Protein AF-A0A329RH05-F1 (afdb_monomer_lite)

Secondary structure (DSSP, 8-state):
------------HHHH--TTS--S----GGGSSSHHHHHHHHS-HHHHHHHHHHHHHHHHHTT---SS---HHHHHHHHHHHHHHHHS--SSGGGGSS--HHHHHTT-SS--SGGGT--

Radius of gyration: 20.64 Å; chains: 1; bounding box: 43×23×58 Å

Sequence (119 aa):
MRFGGAFIWIRGSDLYNHSDGSTATRVRPEFTHSASSSFLAYTPIYFWQQVVNESNAYAKINGVNLVQPVTLAELMPFIGILFFMTINDKGEYANYWGPQPEDTILWNRNSSGLENIIP

InterPro domains:
  IPR029526 PiggyBac transposable element-derived protein [PF13843] (47-102)

Organism: NCBI:txid29920

pLDDT: mean 77.37, std 16.8, range [30.69, 97.12]

Structure (mmCIF, N/CA/C/O backbone):
data_AF-A0A329RH05-F1
#
_entry.id   AF-A0A329RH05-F1
#
loop_
_atom_site.group_PDB
_atom_site.id
_atom_site.type_symbol
_atom_site.label_atom_id
_atom_site.label_alt_id
_atom_site.label_comp_id
_atom_site.label_asym_id
_atom_site.label_entity_id
_atom_site.label_seq_id
_atom_site.pdbx_PDB_ins_code
_atom_site.Cartn_x
_atom_site.Cartn_y
_atom_site.Cartn_z
_atom_site.occupancy
_atom_site.B_iso_or_equiv
_atom_site.auth_seq_id
_atom_site.auth_comp_id
_atom_site.auth_asym_id
_atom_site.auth_atom_id
_atom_site.pdbx_PDB_model_num
ATOM 1 N N . MET A 1 1 ? -25.266 -5.944 -19.840 1.00 34.06 1 MET A N 1
ATOM 2 C CA . MET A 1 1 ? -25.046 -4.481 -19.879 1.00 34.06 1 MET A CA 1
ATOM 3 C C . MET A 1 1 ? -24.062 -4.177 -20.999 1.00 34.06 1 MET A C 1
ATOM 5 O O . MET A 1 1 ? -23.010 -4.797 -21.039 1.00 34.06 1 MET A O 1
ATOM 9 N N . ARG A 1 2 ? -24.445 -3.325 -21.957 1.00 30.69 2 ARG A N 1
ATOM 10 C CA . ARG A 1 2 ? -23.590 -2.869 -23.066 1.00 30.69 2 ARG A CA 1
ATOM 11 C C . ARG A 1 2 ? -22.931 -1.555 -22.646 1.00 30.69 2 ARG A C 1
ATOM 13 O O . ARG A 1 2 ? -23.650 -0.604 -22.361 1.00 30.69 2 ARG A O 1
ATOM 20 N N . PHE A 1 3 ? -21.603 -1.499 -22.626 1.00 39.09 3 PHE A N 1
ATOM 21 C CA . PHE A 1 3 ? -20.869 -0.247 -22.442 1.00 39.09 3 PHE A CA 1
ATOM 22 C C . PHE A 1 3 ? -20.738 0.450 -23.799 1.00 39.09 3 PHE A C 1
ATOM 24 O O . PHE A 1 3 ? -19.884 0.110 -24.611 1.00 39.09 3 PHE A O 1
ATOM 31 N N . GLY A 1 4 ? -21.659 1.375 -24.071 1.00 36.62 4 GLY A N 1
ATOM 32 C CA . GLY A 1 4 ? -21.596 2.293 -25.203 1.00 36.62 4 GLY A CA 1
ATOM 33 C C . GLY A 1 4 ? -20.995 3.618 -24.753 1.00 36.62 4 GLY A C 1
ATOM 34 O O . GLY A 1 4 ? -21.696 4.456 -24.200 1.00 36.62 4 GLY A O 1
ATOM 35 N N . GLY A 1 5 ? -19.701 3.791 -24.987 1.00 31.89 5 GLY A N 1
ATOM 36 C CA . GLY A 1 5 ? -18.985 5.048 -24.821 1.00 31.89 5 GLY A CA 1
ATOM 37 C C . GLY A 1 5 ? -17.702 4.948 -25.627 1.00 31.89 5 GLY A C 1
ATOM 38 O O . GLY A 1 5 ? -16.921 4.022 -25.420 1.00 31.89 5 GLY A O 1
ATOM 39 N N . ALA A 1 6 ? -17.529 5.827 -26.611 1.00 37.69 6 ALA A N 1
ATOM 40 C CA . ALA A 1 6 ? -16.354 5.835 -27.465 1.00 37.69 6 ALA A CA 1
ATOM 41 C C . ALA A 1 6 ? -15.113 6.160 -26.621 1.00 37.69 6 ALA A C 1
ATOM 43 O O . ALA A 1 6 ? -14.826 7.320 -26.335 1.00 37.69 6 ALA A O 1
ATOM 44 N N . PHE A 1 7 ? -14.378 5.124 -26.217 1.00 39.56 7 PHE A N 1
ATOM 45 C CA . PHE A 1 7 ? -13.004 5.272 -25.769 1.00 39.56 7 PHE A CA 1
ATOM 46 C C . PHE A 1 7 ? -12.205 5.792 -26.962 1.00 39.56 7 PHE A C 1
ATOM 48 O O . PHE A 1 7 ? -11.985 5.074 -27.941 1.00 39.56 7 PHE A O 1
ATOM 55 N N . ILE A 1 8 ? -11.802 7.060 -26.905 1.00 40.50 8 ILE A N 1
ATOM 56 C CA . ILE A 1 8 ? -10.769 7.579 -27.793 1.00 40.50 8 ILE A CA 1
ATOM 57 C C . ILE A 1 8 ? -9.501 6.834 -27.390 1.00 40.50 8 ILE A C 1
ATOM 59 O O . ILE A 1 8 ? -8.851 7.168 -26.401 1.00 40.50 8 ILE A O 1
ATOM 63 N N . TRP A 1 9 ? -9.177 5.775 -28.127 1.00 38.41 9 TRP A N 1
ATOM 64 C CA . TRP A 1 9 ? -7.858 5.175 -28.077 1.00 38.41 9 TRP A CA 1
ATOM 65 C C . TRP A 1 9 ? -6.890 6.252 -28.556 1.00 38.41 9 TRP A C 1
ATOM 67 O O . TRP A 1 9 ? -6.704 6.432 -29.760 1.00 38.41 9 TRP A O 1
ATOM 77 N N . ILE A 1 10 ? -6.269 6.991 -27.634 1.00 42.84 10 ILE A N 1
ATOM 78 C CA . ILE A 1 10 ? -4.974 7.590 -27.940 1.00 42.84 10 ILE A CA 1
ATOM 79 C C . ILE A 1 10 ? -4.092 6.376 -28.187 1.00 42.84 10 ILE A C 1
ATOM 81 O O . ILE A 1 10 ? -3.647 5.709 -27.255 1.00 42.84 10 ILE A O 1
ATOM 85 N N . ARG A 1 11 ? -3.968 5.999 -29.461 1.00 41.56 11 ARG A N 1
ATOM 86 C CA . ARG A 1 11 ? -3.086 4.936 -29.913 1.00 41.56 11 ARG A CA 1
ATOM 87 C C . ARG A 1 11 ? -1.711 5.394 -29.457 1.00 41.56 11 ARG A C 1
ATOM 89 O O . ARG A 1 11 ? -1.164 6.311 -30.059 1.00 41.56 11 ARG A O 1
ATOM 96 N N . GLY A 1 12 ? -1.234 4.857 -28.336 1.00 49.38 12 GLY A N 1
ATOM 97 C CA . GLY A 1 12 ? 0.068 5.193 -27.785 1.00 49.38 12 GLY A CA 1
ATOM 98 C C . GLY A 1 12 ? 1.100 4.807 -28.827 1.00 49.38 12 GLY A C 1
ATOM 99 O O . GLY A 1 12 ? 1.508 3.652 -28.888 1.00 49.38 12 GLY A O 1
ATOM 100 N N . SER A 1 13 ? 1.454 5.746 -29.702 1.00 54.94 13 SER A N 1
ATOM 101 C CA . SER A 1 13 ? 2.390 5.521 -30.801 1.00 54.94 13 SER A CA 1
ATOM 102 C C . SER A 1 13 ? 3.758 5.099 -30.272 1.00 54.94 13 SER A C 1
ATOM 104 O O . SER A 1 13 ? 4.482 4.415 -30.972 1.00 54.94 13 SER A O 1
ATOM 106 N N . ASP A 1 14 ? 4.042 5.432 -29.014 1.00 53.34 14 ASP A N 1
ATOM 107 C CA . ASP A 1 14 ? 5.247 5.115 -28.246 1.00 53.34 14 ASP A CA 1
ATOM 108 C C . ASP A 1 14 ? 5.179 3.766 -27.492 1.00 53.34 14 ASP A C 1
ATOM 110 O O . ASP A 1 14 ? 6.171 3.299 -26.947 1.00 53.34 14 ASP A O 1
ATOM 114 N N . LEU A 1 15 ? 4.019 3.093 -27.430 1.00 54.50 15 LEU A N 1
ATOM 115 C CA . LEU A 1 15 ? 3.912 1.853 -26.642 1.00 54.50 15 LEU A CA 1
ATOM 116 C C . LEU A 1 15 ? 4.557 0.648 -27.353 1.00 54.50 15 LEU A C 1
ATOM 118 O O . LEU A 1 15 ? 5.051 -0.261 -26.691 1.00 54.50 15 LEU A O 1
ATOM 122 N N . TYR A 1 16 ? 4.561 0.657 -28.692 1.00 53.94 16 TYR A N 1
ATOM 123 C CA . TYR A 1 16 ? 5.060 -0.450 -29.523 1.00 53.94 16 TYR A CA 1
ATOM 124 C C . TYR A 1 16 ? 5.901 -0.026 -30.730 1.00 53.94 16 TYR A C 1
ATOM 126 O O . TYR A 1 16 ? 6.504 -0.895 -31.351 1.00 53.94 16 TYR A O 1
ATOM 134 N N . ASN A 1 17 ? 5.929 1.262 -31.092 1.00 62.00 17 ASN A N 1
ATOM 135 C CA . ASN A 1 17 ? 6.725 1.743 -32.219 1.00 62.00 17 ASN A CA 1
ATOM 136 C C . ASN A 1 17 ? 7.771 2.726 -31.708 1.00 62.00 17 ASN A C 1
ATOM 138 O O . ASN A 1 17 ? 7.505 3.916 -31.540 1.00 62.00 17 ASN A O 1
ATOM 142 N N . HIS A 1 18 ? 8.970 2.205 -31.472 1.00 68.44 18 HIS A N 1
ATOM 143 C CA . HIS A 1 18 ? 10.120 3.012 -31.087 1.00 68.44 18 HIS A CA 1
ATOM 144 C C . HIS A 1 18 ? 10.820 3.572 -32.330 1.00 68.44 18 HIS A C 1
ATOM 146 O O . HIS A 1 18 ? 10.803 2.960 -33.399 1.00 68.44 18 HIS A O 1
ATOM 152 N N . SER A 1 19 ? 11.463 4.736 -32.203 1.00 74.00 19 SER A N 1
ATOM 153 C CA . SER A 1 19 ? 12.209 5.378 -33.302 1.00 74.00 19 SER A CA 1
ATOM 154 C C . SER A 1 19 ? 13.402 4.553 -33.805 1.00 74.00 19 SER A C 1
ATOM 156 O O . SER A 1 19 ? 13.884 4.783 -34.911 1.00 74.00 19 SER A O 1
ATOM 158 N N . ASP A 1 20 ? 13.852 3.579 -33.015 1.00 78.88 20 ASP A N 1
ATOM 159 C CA . ASP A 1 20 ? 14.896 2.608 -33.351 1.00 78.88 20 ASP A CA 1
ATOM 160 C C . ASP A 1 20 ? 14.353 1.309 -33.978 1.00 78.88 20 ASP A C 1
ATOM 162 O O . ASP A 1 20 ? 15.116 0.378 -34.229 1.00 78.88 20 ASP A O 1
ATOM 166 N N . GLY A 1 21 ? 13.041 1.230 -34.229 1.00 72.88 21 GLY A N 1
ATOM 167 C CA . GLY A 1 21 ? 12.383 0.053 -34.796 1.00 72.88 21 GLY A CA 1
ATOM 168 C C . GLY A 1 21 ? 12.157 -1.090 -33.804 1.00 72.88 21 GLY A C 1
ATOM 169 O O . GLY A 1 21 ? 11.680 -2.151 -34.208 1.00 72.88 21 GLY A O 1
ATOM 170 N N . SER A 1 22 ? 12.471 -0.905 -32.518 1.00 71.00 22 SER A N 1
ATOM 171 C CA . SER A 1 22 ? 12.135 -1.877 -31.480 1.00 71.00 22 SER A CA 1
ATOM 172 C C . SER A 1 22 ? 10.625 -1.914 -31.227 1.00 71.00 22 SER A C 1
ATOM 174 O O . SER A 1 22 ? 9.928 -0.907 -31.359 1.00 71.00 22 SER A O 1
ATOM 176 N N . THR A 1 23 ? 10.134 -3.073 -30.790 1.00 70.31 23 THR A N 1
ATOM 177 C CA . THR A 1 23 ? 8.759 -3.275 -30.302 1.00 70.31 23 THR A CA 1
ATOM 178 C C . THR A 1 23 ? 8.715 -3.652 -28.820 1.00 70.31 23 THR A C 1
ATOM 180 O O . THR A 1 23 ? 7.667 -4.042 -28.308 1.00 70.31 23 THR A O 1
ATOM 183 N N . ALA A 1 24 ? 9.858 -3.602 -28.127 1.00 66.38 24 ALA A N 1
ATOM 184 C CA . ALA A 1 24 ? 9.943 -3.954 -26.715 1.00 66.38 24 ALA A CA 1
ATOM 185 C C . ALA A 1 24 ? 9.257 -2.894 -25.847 1.00 66.38 24 ALA A C 1
ATOM 187 O O . ALA A 1 24 ? 9.453 -1.700 -26.052 1.00 66.38 24 ALA A O 1
ATOM 188 N N . THR A 1 25 ? 8.497 -3.311 -24.837 1.00 66.44 25 THR A N 1
ATOM 189 C CA . THR A 1 25 ? 7.916 -2.378 -23.865 1.00 66.44 25 THR A CA 1
ATOM 190 C C . THR A 1 25 ? 9.035 -1.632 -23.134 1.00 66.44 25 THR A C 1
ATOM 192 O O . THR A 1 25 ? 9.921 -2.258 -22.552 1.00 66.44 25 THR A O 1
ATOM 195 N N . ARG A 1 26 ? 9.003 -0.295 -23.155 1.00 68.50 26 ARG A N 1
ATOM 196 C CA . ARG A 1 26 ? 9.944 0.561 -22.421 1.00 68.50 26 ARG A CA 1
ATOM 197 C C . ARG A 1 26 ? 9.223 1.284 -21.297 1.00 68.50 26 ARG A C 1
ATOM 199 O O . ARG A 1 26 ? 8.121 1.794 -21.481 1.00 68.50 26 ARG A O 1
ATOM 206 N N . VAL A 1 27 ? 9.865 1.347 -20.136 1.00 66.94 27 VAL A N 1
ATOM 207 C CA . VAL A 1 27 ? 9.422 2.230 -19.055 1.00 66.94 27 VAL A CA 1
ATOM 208 C C . VAL A 1 27 ? 9.734 3.658 -19.491 1.00 66.94 27 VAL A C 1
ATOM 210 O O . VAL A 1 27 ? 10.880 3.959 -19.829 1.00 66.94 27 VAL A O 1
ATOM 213 N N . ARG A 1 28 ? 8.720 4.530 -19.529 1.00 68.44 28 ARG A N 1
ATOM 214 C CA . ARG A 1 28 ? 8.941 5.929 -19.913 1.00 68.44 28 ARG A CA 1
ATOM 215 C C . ARG A 1 28 ? 9.867 6.602 -18.879 1.00 68.44 28 ARG A C 1
ATOM 217 O O . ARG A 1 28 ? 9.734 6.295 -17.690 1.00 68.44 28 ARG A O 1
ATOM 224 N N . PRO A 1 29 ? 10.784 7.503 -19.279 1.00 72.25 29 PRO A N 1
ATOM 225 C CA . PRO A 1 29 ? 11.741 8.132 -18.359 1.00 72.25 29 PRO A CA 1
ATOM 226 C C . PRO A 1 29 ? 11.089 8.823 -17.151 1.00 72.25 29 PRO A C 1
ATOM 228 O O . PRO A 1 29 ? 11.668 8.900 -16.069 1.00 72.25 29 PRO A O 1
ATOM 231 N N . GLU A 1 30 ? 9.847 9.285 -17.293 1.00 67.25 30 GLU A N 1
ATOM 232 C CA . GLU A 1 30 ? 9.072 9.894 -16.212 1.00 67.25 30 GLU A CA 1
ATOM 233 C C . GLU A 1 30 ? 8.725 8.904 -15.096 1.00 67.25 30 GLU A C 1
ATOM 235 O O . GLU A 1 30 ? 8.299 9.333 -14.033 1.00 67.25 30 GLU A O 1
ATOM 240 N N . PHE A 1 31 ? 8.929 7.601 -15.276 1.00 66.31 31 PHE A N 1
ATOM 241 C CA . PHE A 1 31 ? 8.716 6.599 -14.234 1.00 66.31 31 PHE A CA 1
ATOM 242 C C . PHE A 1 31 ? 10.009 6.111 -13.573 1.00 66.31 31 PHE A C 1
ATOM 244 O O . PHE A 1 31 ? 9.949 5.452 -12.540 1.00 66.31 31 PHE A O 1
ATOM 251 N N . THR A 1 32 ? 11.183 6.486 -14.088 1.00 73.25 32 THR A N 1
ATOM 252 C CA . THR A 1 32 ? 12.480 6.035 -13.550 1.00 73.25 32 THR A CA 1
ATOM 253 C C . THR A 1 32 ? 13.087 6.989 -12.517 1.00 73.25 32 THR A C 1
ATOM 255 O O . THR A 1 32 ? 14.198 6.759 -12.055 1.00 73.25 32 THR A O 1
ATOM 258 N N . HIS A 1 33 ? 12.392 8.069 -12.145 1.00 78.62 33 HIS A N 1
ATOM 259 C CA . HIS A 1 33 ? 12.936 9.091 -11.240 1.00 78.62 33 HIS A CA 1
ATOM 260 C C . HIS A 1 33 ? 12.757 8.775 -9.744 1.00 78.62 33 HIS A C 1
ATOM 262 O O . HIS A 1 33 ? 13.366 9.439 -8.909 1.00 78.62 33 HIS A O 1
ATOM 268 N N . SER A 1 34 ? 11.916 7.799 -9.382 1.00 82.81 34 SER A N 1
ATOM 269 C CA . SER A 1 34 ? 11.755 7.355 -7.992 1.00 82.81 34 SER A CA 1
ATOM 270 C C . SER A 1 34 ? 11.286 5.900 -7.906 1.00 82.81 34 SER A C 1
ATOM 272 O O . SER A 1 34 ? 10.678 5.379 -8.847 1.00 82.81 34 SER A O 1
ATOM 274 N N . ALA A 1 35 ? 11.536 5.254 -6.761 1.00 81.69 35 ALA A N 1
ATOM 275 C CA . ALA A 1 35 ? 11.054 3.901 -6.481 1.00 81.69 35 ALA A CA 1
ATOM 276 C C . ALA A 1 35 ? 9.520 3.814 -6.571 1.00 81.69 35 ALA A C 1
ATOM 278 O O . ALA A 1 35 ? 8.989 2.897 -7.194 1.00 81.69 35 ALA A O 1
ATOM 279 N N . SER A 1 36 ? 8.810 4.814 -6.040 1.00 80.81 36 SER A N 1
ATOM 280 C CA . SER A 1 36 ? 7.347 4.903 -6.109 1.00 80.81 36 SER A CA 1
ATOM 281 C C . SER A 1 36 ? 6.844 5.059 -7.546 1.00 80.81 36 SER A C 1
ATOM 283 O O . SER A 1 36 ? 5.876 4.413 -7.939 1.00 80.81 36 SER A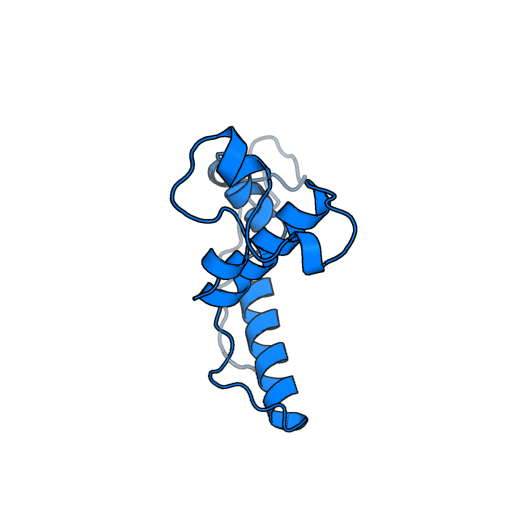 O 1
ATOM 285 N N . SER A 1 37 ? 7.524 5.867 -8.362 1.00 80.50 37 SER A N 1
ATOM 286 C CA . SER A 1 37 ? 7.181 6.055 -9.778 1.00 80.50 37 SER A CA 1
ATOM 287 C C . SER A 1 37 ? 7.419 4.775 -10.583 1.00 80.50 37 SER A C 1
ATOM 289 O O . SER A 1 37 ? 6.598 4.415 -11.423 1.00 80.50 37 SER A O 1
ATOM 291 N N . SER A 1 38 ? 8.489 4.037 -10.268 1.00 83.19 38 SER A N 1
ATOM 292 C CA . SER A 1 38 ? 8.776 2.740 -10.890 1.00 83.19 38 SER A CA 1
ATOM 293 C C . SER A 1 38 ? 7.731 1.697 -10.492 1.00 83.19 38 SER A C 1
ATOM 295 O O . SER A 1 38 ? 7.228 0.976 -11.348 1.00 83.19 38 SER A O 1
ATOM 297 N N . PHE A 1 39 ? 7.336 1.657 -9.217 1.00 84.88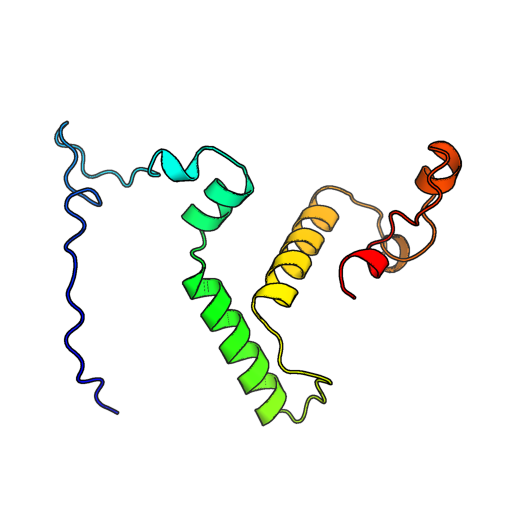 39 PHE A N 1
ATOM 298 C CA . PHE A 1 39 ? 6.264 0.787 -8.729 1.00 84.88 39 PHE A CA 1
ATOM 299 C C . PHE A 1 39 ? 4.933 1.048 -9.452 1.00 84.88 39 PHE A C 1
ATOM 301 O O . PHE A 1 39 ? 4.299 0.113 -9.943 1.00 84.88 39 PHE A O 1
ATOM 308 N N . LEU A 1 40 ? 4.545 2.319 -9.597 1.00 82.88 40 LEU A N 1
ATOM 309 C CA . LEU A 1 40 ? 3.309 2.701 -10.286 1.00 82.88 40 LEU A CA 1
ATOM 310 C C . LEU A 1 40 ? 3.349 2.465 -11.804 1.00 82.88 40 LEU A C 1
ATOM 312 O O . LEU A 1 40 ? 2.292 2.390 -12.429 1.00 82.88 40 LEU A O 1
ATOM 316 N N . ALA A 1 41 ? 4.534 2.319 -12.402 1.00 82.50 41 ALA A N 1
ATOM 317 C CA . ALA A 1 41 ? 4.664 1.932 -13.805 1.00 82.50 41 ALA A CA 1
ATOM 318 C C . ALA A 1 41 ? 4.314 0.456 -14.041 1.00 82.50 41 ALA A C 1
ATOM 320 O O . ALA A 1 41 ? 3.738 0.125 -15.075 1.00 82.50 41 ALA A O 1
ATOM 321 N N . TYR A 1 42 ? 4.638 -0.419 -13.083 1.00 82.50 42 TYR A N 1
ATOM 322 C CA . TYR A 1 42 ? 4.279 -1.839 -13.140 1.00 82.50 42 TYR A CA 1
ATOM 323 C C . TYR A 1 42 ? 2.840 -2.092 -12.698 1.00 82.50 42 TYR A C 1
ATOM 325 O O . TYR A 1 42 ? 2.150 -2.908 -13.307 1.00 82.50 42 TYR A O 1
ATOM 333 N N . THR A 1 43 ? 2.376 -1.364 -11.680 1.00 85.31 43 THR A N 1
ATOM 334 C CA . THR A 1 43 ? 1.017 -1.494 -11.150 1.00 85.31 43 THR A CA 1
ATOM 335 C C . THR A 1 43 ? 0.309 -0.137 -11.191 1.00 85.31 43 THR A C 1
ATOM 337 O O . THR A 1 43 ? 0.396 0.634 -10.230 1.00 85.31 43 THR A O 1
ATOM 340 N N . PRO A 1 44 ? -0.394 0.177 -12.298 1.00 86.94 44 PRO A N 1
ATOM 341 C CA . PRO A 1 44 ? -1.005 1.486 -12.507 1.00 86.94 44 PRO A CA 1
ATOM 342 C C . PRO A 1 44 ? -2.031 1.857 -11.436 1.00 86.94 44 PRO A C 1
ATOM 344 O O . PRO A 1 44 ? -2.725 1.002 -10.893 1.00 86.94 44 PRO A O 1
ATOM 347 N N . ILE A 1 45 ? -2.230 3.160 -11.218 1.00 88.19 45 ILE A N 1
ATOM 348 C CA . ILE A 1 45 ? -3.213 3.692 -10.253 1.00 88.19 45 ILE A CA 1
ATOM 349 C C . ILE A 1 45 ? -4.625 3.118 -10.473 1.00 88.19 45 ILE A C 1
ATOM 351 O O . ILE A 1 45 ? -5.332 2.844 -9.507 1.00 88.19 45 ILE A O 1
ATOM 355 N N . TYR A 1 46 ? -5.027 2.881 -11.724 1.00 89.69 46 TYR A N 1
ATOM 356 C CA . TYR A 1 46 ? -6.334 2.299 -12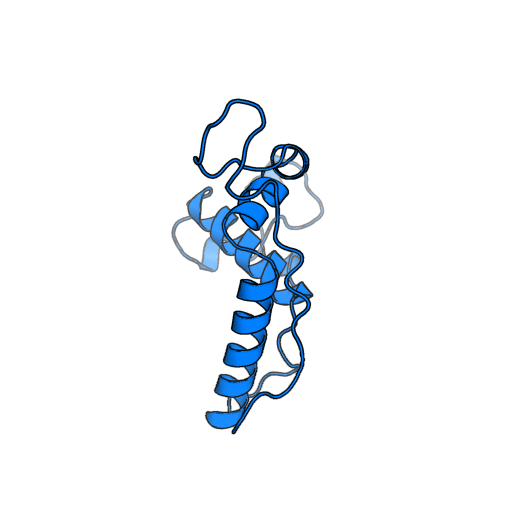.049 1.00 89.69 46 TYR A CA 1
ATOM 357 C C . TYR A 1 46 ? -6.544 0.902 -11.454 1.00 89.69 46 TYR A C 1
ATOM 359 O O . TYR A 1 46 ? -7.651 0.588 -11.019 1.00 89.69 46 TYR A O 1
ATOM 367 N N . PHE A 1 47 ? -5.490 0.082 -11.386 1.00 93.12 47 PHE A N 1
ATOM 368 C CA . PHE A 1 47 ? -5.558 -1.221 -10.724 1.00 93.12 47 PHE A CA 1
ATOM 369 C C . PHE A 1 47 ? -5.918 -1.043 -9.246 1.00 93.12 47 PHE A C 1
ATOM 371 O O . PHE A 1 47 ? -6.842 -1.676 -8.742 1.00 93.12 47 PHE A O 1
ATOM 378 N N . TRP A 1 48 ? -5.256 -0.107 -8.567 1.00 93.56 48 TRP A N 1
ATOM 379 C CA . TRP A 1 48 ? -5.514 0.169 -7.156 1.00 93.56 48 TRP A CA 1
ATOM 380 C C . TRP A 1 48 ? -6.891 0.785 -6.909 1.00 93.56 48 TRP A C 1
ATOM 382 O O . TRP A 1 48 ? -7.547 0.435 -5.933 1.00 93.56 48 TRP A O 1
ATOM 392 N N . GLN A 1 49 ? -7.383 1.631 -7.816 1.00 95.12 49 GLN A N 1
ATOM 393 C CA . GLN A 1 49 ? -8.766 2.116 -7.762 1.00 95.12 49 GLN A CA 1
ATOM 394 C C . GLN A 1 49 ? -9.776 0.967 -7.848 1.00 95.12 49 GLN A C 1
ATOM 396 O O . GLN A 1 49 ? -10.765 0.965 -7.117 1.00 95.12 49 GLN A O 1
ATOM 401 N N . GLN A 1 50 ? -9.521 -0.031 -8.698 1.00 96.56 50 GLN A N 1
ATOM 402 C CA . GLN A 1 50 ? -10.365 -1.220 -8.769 1.00 96.56 50 GLN A CA 1
ATOM 403 C C . GLN A 1 50 ? -10.313 -2.020 -7.462 1.00 96.56 50 GLN A C 1
ATOM 405 O O . GLN A 1 50 ? -11.365 -2.378 -6.942 1.00 96.56 50 GLN A O 1
ATOM 410 N N . VAL A 1 51 ? -9.126 -2.229 -6.883 1.00 96.06 51 VAL A N 1
ATOM 411 C CA . VAL A 1 51 ? -8.976 -2.903 -5.579 1.00 96.06 51 VAL A CA 1
ATOM 412 C C . VAL A 1 51 ? -9.795 -2.204 -4.490 1.00 96.06 51 VAL A C 1
ATOM 414 O O . VAL A 1 51 ? -10.504 -2.877 -3.740 1.00 96.06 51 VAL A O 1
ATOM 417 N N . VAL A 1 52 ? -9.760 -0.868 -4.428 1.00 96.56 52 VAL A N 1
ATOM 418 C CA . VAL A 1 52 ? -10.580 -0.087 -3.486 1.00 96.56 52 VAL A CA 1
ATOM 419 C C . VAL A 1 52 ? -12.074 -0.335 -3.713 1.00 96.56 52 VAL A C 1
ATOM 421 O O . VAL A 1 52 ? -12.807 -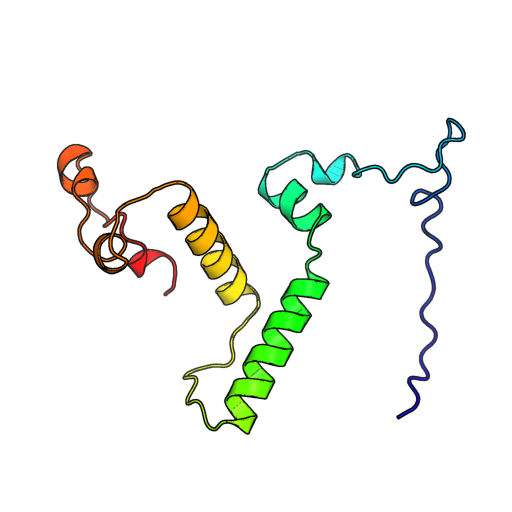0.631 -2.767 1.00 96.56 52 VAL A O 1
ATOM 424 N N . ASN A 1 53 ? -12.532 -0.240 -4.964 1.00 96.88 53 ASN A N 1
ATOM 425 C CA . ASN A 1 53 ? -13.945 -0.402 -5.305 1.00 96.88 53 ASN A CA 1
ATOM 426 C C . ASN A 1 53 ? -14.468 -1.794 -4.930 1.00 96.88 53 ASN A C 1
ATOM 428 O O . ASN A 1 53 ? -15.519 -1.901 -4.298 1.00 96.88 53 ASN A O 1
ATOM 432 N N . GLU A 1 54 ? -13.720 -2.842 -5.273 1.00 97.12 54 GLU A N 1
ATOM 433 C CA . GLU A 1 54 ? -14.091 -4.226 -4.968 1.00 97.12 54 GLU A CA 1
ATOM 434 C C . GLU A 1 54 ? -14.052 -4.506 -3.461 1.00 97.12 54 GLU A C 1
ATOM 436 O O . GLU A 1 54 ? -14.958 -5.148 -2.933 1.00 97.12 54 GLU A O 1
ATOM 441 N N . SER A 1 55 ? -13.066 -3.965 -2.735 1.00 95.62 55 SER A N 1
ATOM 442 C CA . SER A 1 55 ? -12.980 -4.119 -1.272 1.00 95.62 55 SER A CA 1
ATOM 443 C C . SER A 1 55 ? -14.192 -3.508 -0.568 1.00 95.62 55 SER A C 1
ATOM 445 O O . SER A 1 55 ? -14.809 -4.134 0.297 1.00 95.62 55 SER A O 1
ATOM 447 N N . ASN A 1 56 ? -14.593 -2.306 -0.986 1.00 96.12 56 ASN A N 1
ATOM 448 C CA . ASN A 1 56 ? -15.777 -1.638 -0.452 1.00 96.12 56 ASN A CA 1
ATOM 449 C C . ASN A 1 56 ? -17.077 -2.364 -0.833 1.00 96.12 56 ASN A C 1
ATOM 451 O O . ASN A 1 56 ? -17.985 -2.488 -0.005 1.00 96.12 56 ASN A O 1
ATOM 455 N N . ALA A 1 57 ? -17.179 -2.870 -2.066 1.00 96.50 57 ALA A N 1
ATOM 456 C CA . ALA A 1 57 ? -18.326 -3.662 -2.507 1.00 96.50 57 ALA A CA 1
ATOM 457 C C . ALA A 1 57 ? -18.455 -4.956 -1.691 1.00 96.50 57 ALA A C 1
ATOM 459 O O . ALA A 1 57 ? -19.543 -5.280 -1.210 1.00 96.50 57 ALA A O 1
ATOM 460 N N . TYR A 1 58 ? -17.336 -5.648 -1.471 1.00 96.56 58 TYR A N 1
ATOM 461 C CA . TYR A 1 58 ? -17.269 -6.839 -0.636 1.00 96.56 58 TYR A CA 1
ATOM 462 C C . TYR A 1 58 ? -17.728 -6.550 0.795 1.00 96.56 58 TYR A C 1
ATOM 464 O O . TYR A 1 58 ? -18.580 -7.272 1.317 1.00 96.56 58 TYR A O 1
ATOM 472 N N . ALA A 1 59 ? -17.220 -5.480 1.414 1.00 95.56 59 ALA A N 1
ATOM 473 C CA . ALA A 1 59 ? -17.602 -5.099 2.771 1.00 95.56 59 ALA A CA 1
ATOM 474 C C . ALA A 1 59 ? -19.114 -4.861 2.894 1.00 95.56 59 ALA A C 1
ATOM 476 O O . ALA A 1 59 ? -19.755 -5.377 3.810 1.00 95.56 59 ALA A O 1
ATOM 477 N N . LYS A 1 60 ? -19.703 -4.165 1.914 1.00 93.50 60 LYS A N 1
ATOM 478 C CA . LYS A 1 60 ? -21.145 -3.899 1.861 1.00 93.50 60 LYS A CA 1
ATOM 479 C C . LYS A 1 60 ? -21.982 -5.173 1.730 1.00 93.50 60 LYS A C 1
ATOM 481 O O . LYS A 1 60 ? -23.007 -5.290 2.395 1.00 93.50 60 LYS A O 1
ATOM 486 N N . ILE A 1 61 ? -21.571 -6.110 0.874 1.00 95.69 61 ILE A N 1
ATOM 487 C CA . ILE A 1 61 ? -22.302 -7.368 0.641 1.00 95.69 61 ILE A CA 1
ATOM 488 C C . ILE A 1 61 ? -22.235 -8.281 1.870 1.00 95.69 61 ILE A C 1
ATOM 490 O O . ILE A 1 61 ? -23.223 -8.927 2.207 1.00 95.69 61 ILE A O 1
ATOM 494 N N . ASN A 1 62 ? -21.089 -8.312 2.551 1.00 96.19 62 ASN A N 1
ATOM 495 C CA . ASN A 1 62 ? -20.845 -9.211 3.679 1.00 96.19 62 ASN A CA 1
ATOM 496 C C . ASN A 1 62 ? -21.162 -8.586 5.047 1.00 96.19 62 ASN A C 1
ATOM 498 O O . ASN A 1 62 ? -20.878 -9.198 6.073 1.00 96.19 62 ASN A O 1
ATOM 502 N N . GLY A 1 63 ? -21.733 -7.378 5.084 1.00 91.69 63 GLY A N 1
ATOM 503 C CA . GLY A 1 63 ? -22.080 -6.701 6.337 1.00 91.69 63 GLY A CA 1
ATOM 504 C C . GLY A 1 63 ? -20.869 -6.359 7.212 1.00 91.69 63 GLY A C 1
ATOM 505 O O . GLY A 1 63 ? -20.991 -6.298 8.433 1.00 91.69 63 GLY A O 1
ATOM 506 N N . VAL A 1 64 ? -19.694 -6.154 6.607 1.00 93.50 64 VAL A N 1
ATOM 507 C CA . VAL A 1 64 ? -18.504 -5.685 7.325 1.00 93.50 64 VAL A CA 1
ATOM 508 C C . VAL A 1 64 ? -18.700 -4.209 7.655 1.00 93.50 64 VAL A C 1
ATOM 510 O O . VAL A 1 64 ? -18.828 -3.371 6.760 1.00 93.50 64 VAL A O 1
ATOM 513 N N . ASN A 1 65 ? -18.712 -3.890 8.948 1.00 89.38 65 ASN A N 1
ATOM 514 C CA . ASN A 1 65 ? -18.888 -2.528 9.440 1.00 89.38 65 ASN A CA 1
ATOM 515 C C . ASN A 1 65 ? -17.597 -1.721 9.269 1.00 89.38 65 ASN A C 1
ATOM 517 O O . ASN A 1 65 ? -16.779 -1.629 10.183 1.00 89.38 65 ASN A O 1
ATOM 521 N N . LEU A 1 66 ? -17.420 -1.133 8.090 1.00 86.44 66 LEU A N 1
ATOM 522 C CA . LEU A 1 66 ? -16.414 -0.102 7.874 1.00 86.44 66 LEU A CA 1
ATOM 523 C C . LEU A 1 66 ? -16.929 1.226 8.443 1.00 86.44 66 LEU A C 1
ATOM 525 O O . LEU A 1 66 ? -18.038 1.644 8.113 1.00 86.44 66 LEU A O 1
ATOM 529 N N . VAL A 1 67 ? -16.123 1.894 9.274 1.00 86.62 67 VAL A N 1
ATOM 530 C CA . VAL A 1 67 ? -16.441 3.241 9.793 1.00 86.62 67 VAL A CA 1
ATOM 531 C C . VAL A 1 67 ? -16.594 4.230 8.634 1.00 86.62 67 VAL A C 1
ATOM 533 O O . VAL A 1 67 ? -17.514 5.046 8.623 1.00 86.62 67 VAL A O 1
ATOM 536 N N . GLN A 1 68 ? -15.731 4.101 7.628 1.00 90.12 68 GLN A N 1
ATOM 537 C CA . GLN A 1 68 ? -15.798 4.828 6.368 1.00 90.12 68 GLN A CA 1
ATOM 538 C C . GLN A 1 68 ? -15.366 3.920 5.209 1.00 90.12 68 GLN A C 1
ATOM 540 O O . GLN A 1 68 ? -14.595 2.983 5.430 1.00 90.12 68 GLN A O 1
ATOM 545 N N . PRO A 1 69 ? -15.860 4.153 3.979 1.00 92.88 69 PRO A N 1
ATOM 546 C CA . PRO A 1 69 ? -15.372 3.434 2.811 1.00 92.88 69 PRO A CA 1
ATOM 547 C C . PRO A 1 69 ? -13.871 3.649 2.641 1.00 92.88 69 PRO A C 1
ATOM 549 O O . PRO A 1 69 ? -13.402 4.781 2.738 1.00 92.88 69 PRO A O 1
ATOM 552 N N . VAL A 1 70 ? -13.151 2.577 2.321 1.00 93.94 70 VAL A N 1
ATOM 553 C CA . VAL A 1 70 ? -11.721 2.641 2.024 1.00 93.94 70 VAL A CA 1
ATOM 554 C C . VAL A 1 70 ? -11.512 3.565 0.833 1.00 93.94 70 VAL A C 1
ATOM 556 O O . VAL A 1 70 ? -12.203 3.464 -0.184 1.00 93.94 70 VAL A O 1
ATOM 559 N N . THR A 1 71 ? -10.546 4.458 0.946 1.00 95.50 71 THR A N 1
ATOM 560 C CA . THR A 1 71 ? -10.133 5.375 -0.109 1.00 95.50 71 THR A CA 1
ATOM 561 C C . THR A 1 71 ? -8.789 4.954 -0.689 1.00 95.50 71 THR A C 1
ATOM 563 O O . THR A 1 71 ? -8.003 4.230 -0.077 1.00 95.50 71 THR A O 1
ATOM 566 N N . LEU A 1 72 ? -8.475 5.455 -1.886 1.00 94.00 72 LEU A N 1
ATOM 567 C CA . LEU A 1 72 ? -7.144 5.264 -2.466 1.00 94.00 72 LEU A CA 1
ATOM 568 C C . LEU A 1 72 ? -6.045 5.862 -1.567 1.00 94.00 72 LEU A C 1
ATOM 570 O O . LEU A 1 72 ? -4.954 5.307 -1.485 1.00 94.00 72 LEU A O 1
ATOM 574 N N . ALA A 1 73 ? -6.348 6.967 -0.880 1.00 92.19 73 ALA A N 1
ATOM 575 C CA . ALA A 1 73 ? -5.428 7.640 0.031 1.00 92.19 73 ALA A CA 1
ATOM 576 C C . ALA A 1 73 ? -5.109 6.809 1.283 1.00 92.19 73 ALA A C 1
ATOM 578 O O . ALA A 1 73 ? -4.008 6.936 1.798 1.00 92.19 73 ALA A O 1
ATOM 579 N N . GLU A 1 74 ? -6.019 5.944 1.735 1.00 92.06 74 GLU A N 1
ATOM 580 C CA . GLU A 1 74 ? -5.764 4.986 2.824 1.00 92.06 74 GLU A CA 1
ATOM 581 C C . GLU A 1 74 ? -5.065 3.718 2.317 1.00 92.06 74 GLU A C 1
ATOM 583 O O . GLU A 1 74 ? -4.200 3.162 2.994 1.00 92.06 74 GLU A O 1
ATOM 588 N N . LEU A 1 75 ? -5.387 3.278 1.095 1.00 92.56 75 LEU A N 1
ATOM 589 C CA . LEU A 1 75 ? -4.772 2.088 0.508 1.00 92.56 75 LEU A CA 1
ATOM 590 C C . LEU A 1 75 ? -3.274 2.285 0.214 1.00 92.56 75 LEU A C 1
ATOM 592 O O . LEU A 1 75 ? -2.488 1.356 0.390 1.00 92.56 75 LEU A O 1
ATOM 596 N N . MET A 1 76 ? -2.856 3.471 -0.239 1.00 90.94 76 MET A N 1
ATOM 597 C CA . MET A 1 76 ? -1.451 3.720 -0.599 1.00 90.94 76 MET A CA 1
ATOM 598 C C . MET A 1 76 ? -0.482 3.586 0.600 1.00 90.94 76 MET A C 1
ATOM 600 O O . MET A 1 76 ? 0.505 2.856 0.468 1.00 90.94 76 MET A O 1
ATOM 604 N N . PRO A 1 77 ? -0.741 4.190 1.778 1.00 90.56 77 PRO A N 1
ATOM 605 C CA . PRO A 1 77 ? 0.028 3.935 2.996 1.00 90.56 77 PRO A CA 1
ATOM 606 C C . PRO A 1 77 ? -0.008 2.472 3.433 1.00 90.56 77 PRO A C 1
ATOM 608 O O . PRO A 1 77 ? 1.030 1.937 3.809 1.00 90.56 77 PRO A O 1
ATOM 611 N N . PHE A 1 78 ? -1.160 1.798 3.327 1.00 90.38 78 PHE A N 1
ATOM 612 C CA . PHE A 1 78 ? -1.268 0.374 3.658 1.00 90.38 78 PHE A CA 1
ATOM 613 C C . PHE A 1 78 ? -0.322 -0.492 2.807 1.00 90.38 78 PHE A C 1
ATOM 615 O O . PHE A 1 78 ? 0.383 -1.348 3.335 1.00 90.38 78 PHE A O 1
ATOM 622 N N . ILE A 1 79 ? -0.219 -0.226 1.503 1.00 90.81 79 ILE A N 1
ATOM 623 C CA . ILE A 1 79 ? 0.762 -0.894 0.631 1.00 90.81 79 ILE A CA 1
ATOM 624 C C . ILE A 1 79 ? 2.199 -0.567 1.065 1.00 90.81 79 ILE A C 1
ATOM 626 O O . ILE A 1 79 ? 3.052 -1.454 1.098 1.00 90.81 79 ILE A O 1
ATOM 630 N N . GLY A 1 80 ? 2.469 0.690 1.427 1.00 89.19 80 GLY A N 1
ATOM 631 C CA . GLY A 1 80 ? 3.764 1.106 1.972 1.00 89.19 80 GLY A CA 1
ATOM 632 C C . GLY A 1 80 ? 4.150 0.334 3.238 1.00 89.19 80 GLY A C 1
ATOM 633 O O . GLY A 1 80 ? 5.296 -0.094 3.366 1.00 89.19 80 GLY A O 1
ATOM 634 N N . ILE A 1 81 ? 3.185 0.083 4.127 1.00 89.00 81 ILE A N 1
ATOM 635 C CA . ILE A 1 81 ? 3.362 -0.751 5.321 1.00 89.00 81 ILE A CA 1
ATOM 636 C C . ILE A 1 81 ? 3.735 -2.183 4.936 1.00 89.00 81 ILE A C 1
ATOM 638 O O . ILE A 1 81 ? 4.692 -2.721 5.488 1.00 89.00 81 ILE A O 1
ATOM 642 N N . LEU A 1 82 ? 3.048 -2.791 3.962 1.00 89.25 82 LEU A N 1
ATOM 643 C CA . LEU A 1 82 ? 3.389 -4.143 3.506 1.00 89.25 82 LEU A CA 1
ATOM 644 C C . LEU A 1 82 ? 4.836 -4.211 3.002 1.00 89.25 82 LEU A C 1
ATOM 646 O O . LEU A 1 82 ? 5.579 -5.106 3.397 1.00 89.25 82 LEU A O 1
ATOM 650 N N . PHE A 1 83 ? 5.277 -3.232 2.207 1.00 88.38 83 PHE A N 1
ATOM 651 C CA . PHE A 1 83 ? 6.679 -3.150 1.791 1.00 88.38 83 PHE A CA 1
ATOM 652 C C . PHE A 1 83 ? 7.630 -2.988 2.976 1.00 88.38 83 PHE A C 1
ATOM 654 O O . PHE A 1 83 ? 8.638 -3.691 3.058 1.00 88.38 83 PHE A O 1
ATOM 661 N N . PHE A 1 84 ? 7.303 -2.108 3.921 1.00 86.50 84 PHE A N 1
ATOM 662 C CA . PHE A 1 84 ? 8.111 -1.908 5.117 1.00 86.50 84 PHE A CA 1
ATOM 663 C C . PHE A 1 84 ? 8.284 -3.206 5.911 1.00 86.50 84 PHE A C 1
ATOM 665 O O . PHE A 1 84 ? 9.410 -3.529 6.284 1.00 86.50 84 PHE A O 1
ATOM 672 N N . MET A 1 85 ? 7.204 -3.968 6.106 1.00 86.56 85 MET A N 1
ATOM 673 C CA . MET A 1 85 ? 7.222 -5.245 6.822 1.00 86.56 85 MET A CA 1
ATOM 674 C C . MET A 1 85 ? 8.012 -6.329 6.082 1.00 86.56 85 MET A C 1
ATOM 676 O O . MET A 1 85 ? 8.630 -7.167 6.726 1.00 86.56 85 MET A O 1
ATOM 680 N N . THR A 1 86 ? 8.050 -6.303 4.744 1.00 87.25 86 THR A N 1
ATOM 681 C CA . THR A 1 86 ? 8.909 -7.230 3.981 1.00 87.25 86 THR A CA 1
ATOM 682 C C . THR A 1 86 ? 10.399 -6.916 4.097 1.00 87.25 86 THR A C 1
ATOM 684 O O . THR A 1 86 ? 11.218 -7.825 4.007 1.00 87.25 86 THR A O 1
ATOM 687 N N . ILE A 1 87 ? 10.761 -5.641 4.269 1.00 86.75 87 ILE A N 1
ATOM 688 C CA . ILE A 1 87 ? 12.163 -5.201 4.339 1.00 86.75 87 ILE A CA 1
ATOM 689 C C . ILE A 1 87 ? 12.683 -5.266 5.778 1.00 86.75 87 ILE A C 1
ATOM 691 O O . ILE A 1 87 ? 13.838 -5.620 6.008 1.00 86.75 87 ILE A O 1
ATOM 695 N N . ASN A 1 88 ? 11.836 -4.918 6.743 1.00 83.88 88 ASN A N 1
ATOM 696 C CA . ASN A 1 88 ? 12.168 -4.887 8.158 1.00 83.88 88 ASN A CA 1
ATOM 697 C C . ASN A 1 88 ? 11.465 -6.055 8.833 1.00 83.88 88 ASN A C 1
ATOM 699 O O . ASN A 1 88 ? 10.299 -5.933 9.194 1.00 83.88 88 ASN A O 1
ATOM 703 N N . ASP A 1 89 ? 12.160 -7.175 9.004 1.00 83.31 89 ASP A N 1
ATOM 704 C CA . ASP A 1 89 ? 11.626 -8.316 9.743 1.00 83.31 89 ASP A CA 1
ATOM 705 C C . ASP A 1 89 ? 11.781 -8.078 11.253 1.00 83.31 89 ASP A C 1
ATOM 707 O O . ASP A 1 89 ? 12.879 -8.163 11.808 1.00 83.31 89 ASP A O 1
ATOM 711 N N . LYS A 1 90 ? 10.671 -7.730 11.911 1.00 82.81 90 LYS A N 1
ATOM 712 C CA . LYS A 1 90 ? 10.577 -7.598 13.372 1.00 82.81 90 LYS A CA 1
ATOM 713 C C . LYS A 1 90 ? 9.965 -8.849 14.013 1.00 82.81 90 LYS A C 1
ATOM 715 O O . LYS A 1 90 ? 9.655 -8.835 15.204 1.00 82.81 90 LYS A O 1
ATOM 720 N N . GLY A 1 91 ? 9.789 -9.931 13.254 1.00 84.31 91 GLY A N 1
ATOM 721 C CA . GLY A 1 91 ? 9.131 -11.153 13.693 1.00 84.31 91 GLY A CA 1
ATOM 722 C C . GLY A 1 91 ? 7.618 -10.980 13.791 1.00 84.31 91 GLY A C 1
ATOM 723 O O . GLY A 1 91 ? 6.914 -10.907 12.786 1.00 84.31 91 GLY A O 1
ATOM 724 N N . GLU A 1 92 ? 7.088 -10.963 15.012 1.00 83.38 92 GLU A N 1
ATOM 725 C CA . GLU A 1 92 ? 5.642 -10.921 15.230 1.00 83.38 92 GLU A CA 1
ATOM 726 C C . GLU A 1 92 ? 5.018 -9.593 14.789 1.00 83.38 92 GLU A C 1
ATOM 728 O O . GLU A 1 92 ? 5.589 -8.520 14.978 1.00 83.38 92 GLU A O 1
ATOM 733 N N . TYR A 1 93 ? 3.785 -9.659 14.271 1.00 76.06 93 TYR A N 1
ATOM 734 C CA . TYR A 1 93 ? 3.028 -8.483 13.831 1.00 76.06 93 TYR A CA 1
ATOM 735 C C . TYR A 1 93 ? 2.945 -7.403 14.916 1.00 76.06 93 TYR A C 1
ATOM 737 O O . TYR A 1 93 ? 3.064 -6.223 14.609 1.00 76.06 93 TYR A O 1
ATOM 745 N N . ALA A 1 94 ? 2.795 -7.800 16.184 1.00 80.19 94 ALA A N 1
ATOM 746 C CA . ALA A 1 94 ? 2.715 -6.881 17.316 1.00 80.19 94 ALA A CA 1
ATOM 747 C C . ALA A 1 94 ? 3.958 -5.987 17.458 1.00 80.19 94 ALA A C 1
ATOM 749 O O . ALA A 1 94 ? 3.832 -4.854 17.902 1.00 80.19 94 ALA A O 1
ATOM 750 N N . ASN A 1 95 ? 5.133 -6.444 17.016 1.00 83.38 95 ASN A N 1
ATOM 751 C CA . ASN A 1 95 ? 6.389 -5.707 17.170 1.00 83.38 95 ASN A CA 1
ATOM 752 C C . ASN A 1 95 ? 6.487 -4.481 16.252 1.00 83.38 95 ASN A C 1
ATOM 754 O O . ASN A 1 95 ? 7.336 -3.617 16.455 1.00 83.38 95 ASN A O 1
ATOM 758 N N . TYR A 1 96 ? 5.620 -4.387 15.246 1.00 83.31 96 TYR A N 1
ATOM 759 C CA . TYR A 1 96 ? 5.553 -3.235 14.351 1.00 83.31 96 TYR A CA 1
ATOM 760 C C . TYR A 1 96 ? 4.717 -2.080 14.913 1.00 83.31 96 TYR A C 1
ATOM 762 O O . TYR A 1 96 ? 4.766 -0.975 14.370 1.00 83.31 96 TYR A O 1
ATOM 770 N N . TRP A 1 97 ? 3.959 -2.334 15.983 1.00 85.56 97 TRP A N 1
ATOM 771 C CA . TRP A 1 97 ? 3.021 -1.389 16.576 1.00 85.56 97 TRP A CA 1
ATOM 772 C C . TRP A 1 97 ? 3.456 -1.058 18.005 1.00 85.56 97 TRP A C 1
ATOM 774 O O . TRP A 1 97 ? 3.747 -1.947 18.803 1.00 85.56 97 TRP A O 1
ATOM 784 N N . GLY A 1 98 ? 3.479 0.225 18.348 1.00 80.25 98 GLY A N 1
ATOM 785 C CA . GLY A 1 98 ? 3.833 0.724 19.673 1.00 80.25 98 GLY A CA 1
ATOM 786 C C . GLY A 1 98 ? 5.293 1.173 19.805 1.00 80.25 98 GLY A C 1
ATOM 787 O O . GLY A 1 98 ? 5.984 1.339 18.800 1.00 80.25 98 GLY A O 1
ATOM 788 N N . PRO A 1 99 ? 5.770 1.396 21.046 1.00 79.56 99 PRO A N 1
ATOM 789 C CA . PRO A 1 99 ? 7.085 1.979 21.304 1.00 79.56 99 PRO A CA 1
ATOM 790 C C . PRO A 1 99 ? 8.212 1.123 20.734 1.00 79.56 99 PRO A C 1
ATOM 792 O O . PRO A 1 99 ? 8.348 -0.050 21.088 1.00 79.56 99 PRO A O 1
ATOM 795 N N . GLN A 1 100 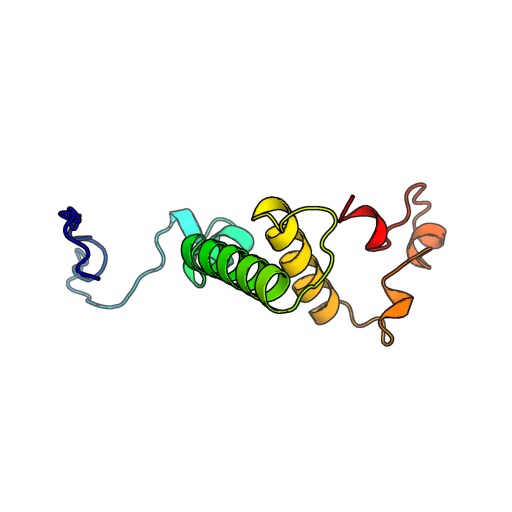? 9.040 1.720 19.881 1.00 81.12 100 GLN A N 1
ATOM 796 C CA . GLN A 1 100 ? 10.121 0.999 19.229 1.00 81.12 100 GLN A CA 1
ATOM 797 C C . GLN A 1 100 ? 11.433 1.146 20.024 1.00 81.12 100 GLN A C 1
ATOM 799 O O . GLN A 1 100 ? 11.708 2.222 20.566 1.00 81.12 100 GLN A O 1
ATOM 804 N N . PRO A 1 101 ? 12.287 0.104 20.111 1.00 75.12 101 PRO A N 1
ATOM 805 C CA . PRO A 1 101 ? 13.587 0.201 20.784 1.00 75.12 101 PRO A CA 1
ATOM 806 C C . PRO A 1 101 ? 14.457 1.333 20.220 1.00 75.12 101 PRO A C 1
ATOM 808 O O . PRO A 1 101 ? 15.134 2.043 20.969 1.00 75.12 101 PRO A O 1
ATOM 811 N N . GLU A 1 102 ? 14.395 1.547 18.904 1.00 74.81 102 GLU A N 1
ATOM 812 C CA . GLU A 1 102 ? 15.059 2.649 18.212 1.00 74.81 102 GLU A CA 1
ATOM 813 C C . GLU A 1 102 ? 14.594 4.035 18.673 1.00 74.81 102 GLU A C 1
ATOM 815 O O . GLU A 1 102 ? 15.409 4.953 18.671 1.00 74.81 102 GLU A O 1
ATOM 820 N N . ASP A 1 103 ? 13.358 4.201 19.150 1.00 75.75 103 ASP A N 1
ATOM 821 C CA . ASP A 1 103 ? 12.878 5.499 19.646 1.00 75.75 103 ASP A CA 1
ATOM 822 C C . ASP A 1 103 ? 13.663 5.933 20.890 1.00 75.75 103 ASP A C 1
ATOM 824 O O . ASP A 1 103 ? 14.003 7.107 21.058 1.00 75.75 103 ASP A O 1
ATOM 828 N N . THR A 1 104 ? 14.040 4.957 21.721 1.00 77.31 104 THR A N 1
ATOM 829 C CA . THR A 1 104 ? 14.871 5.181 22.910 1.00 77.31 104 THR A CA 1
ATOM 830 C C . THR A 1 104 ? 16.332 5.430 22.532 1.00 77.31 104 THR A C 1
ATOM 832 O O . THR A 1 104 ? 16.984 6.298 23.110 1.00 77.31 104 THR A O 1
ATOM 835 N N . ILE A 1 105 ? 16.853 4.688 21.550 1.00 76.06 105 ILE A N 1
ATOM 836 C CA . ILE A 1 105 ? 18.263 4.761 21.129 1.00 76.06 105 ILE A CA 1
ATOM 837 C C . ILE A 1 105 ? 18.549 6.048 20.339 1.00 76.06 105 ILE A C 1
ATOM 839 O O . ILE A 1 105 ? 19.599 6.662 20.518 1.00 76.06 105 ILE A O 1
ATOM 843 N N . LEU A 1 106 ? 17.620 6.469 19.479 1.00 76.69 106 LEU A N 1
ATOM 844 C CA . LEU A 1 106 ? 17.760 7.631 18.597 1.00 76.69 106 LEU A CA 1
ATOM 845 C C . LEU A 1 106 ? 17.237 8.931 1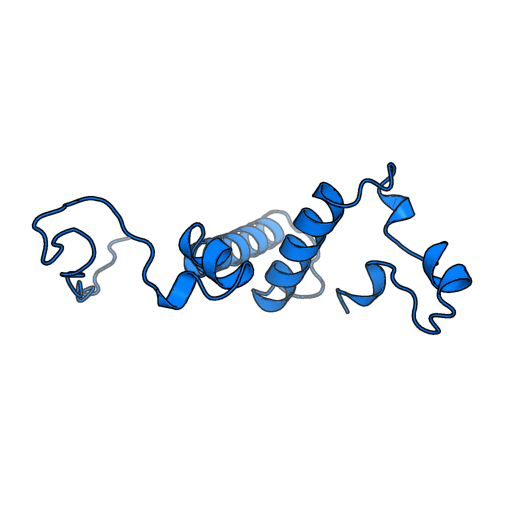9.226 1.00 76.69 106 LEU A C 1
ATOM 847 O O . LEU A 1 106 ? 17.264 9.974 18.574 1.00 76.69 106 LEU A O 1
ATOM 851 N N . TRP A 1 107 ? 16.773 8.879 20.481 1.00 70.81 107 TRP A N 1
ATOM 852 C CA . TRP A 1 107 ? 16.141 10.003 21.181 1.00 70.81 107 TRP A CA 1
ATOM 853 C C . TRP A 1 107 ? 14.980 10.615 20.375 1.00 70.81 107 TRP A C 1
ATOM 855 O O . TRP A 1 107 ? 14.790 11.837 20.330 1.00 70.81 107 TRP A O 1
ATOM 865 N N . ASN A 1 108 ? 14.204 9.760 19.705 1.00 71.31 108 ASN A N 1
ATOM 866 C CA . ASN A 1 108 ? 13.044 10.193 18.944 1.00 71.31 108 ASN A CA 1
ATOM 867 C C . ASN A 1 108 ? 11.878 10.440 19.912 1.00 71.31 108 ASN A C 1
ATOM 869 O O . ASN A 1 108 ? 11.517 9.575 20.706 1.00 71.31 108 ASN A O 1
ATOM 873 N N . ARG A 1 109 ? 11.293 11.643 19.872 1.00 62.50 109 ARG A N 1
ATOM 874 C CA . ARG A 1 109 ? 10.139 11.993 20.721 1.00 62.50 109 ARG A CA 1
ATOM 875 C C . ARG A 1 109 ? 8.807 11.495 20.161 1.00 62.50 109 ARG A C 1
ATOM 877 O O . ARG A 1 109 ? 7.825 11.491 20.897 1.00 62.50 109 ARG A O 1
ATOM 884 N N . ASN A 1 110 ? 8.779 11.095 18.894 1.00 68.44 110 ASN A N 1
ATOM 885 C CA . ASN A 1 110 ? 7.604 10.535 18.241 1.00 68.44 110 ASN A CA 1
ATOM 886 C C . ASN A 1 110 ? 7.836 9.032 18.048 1.00 68.44 110 ASN A C 1
ATOM 888 O O . ASN A 1 110 ? 8.913 8.655 17.599 1.00 68.44 110 ASN A O 1
ATOM 892 N N . SER A 1 111 ? 6.851 8.192 18.385 1.00 68.75 111 SER A N 1
ATOM 893 C CA . SER A 1 111 ? 6.949 6.743 18.147 1.00 68.75 111 SER A CA 1
ATOM 894 C C . SER A 1 111 ? 7.179 6.476 16.657 1.00 68.75 111 SER A C 1
ATOM 896 O O . SER A 1 111 ? 6.472 7.032 15.811 1.00 68.75 111 SER A O 1
ATOM 898 N N . SER A 1 112 ? 8.153 5.625 16.330 1.00 72.38 112 SER A N 1
ATOM 899 C CA . SER A 1 112 ? 8.379 5.152 14.954 1.00 72.38 112 SER A CA 1
ATOM 900 C C . SER A 1 112 ? 7.478 3.963 14.589 1.00 72.38 112 SER A C 1
ATOM 902 O O . SER A 1 112 ? 7.632 3.375 13.517 1.00 72.38 112 SER A O 1
ATOM 904 N N . GLY A 1 113 ? 6.557 3.583 15.478 1.00 79.00 113 GLY A N 1
ATOM 905 C CA . GLY A 1 113 ? 5.589 2.521 15.243 1.00 79.00 113 GLY A CA 1
ATOM 906 C C . GLY A 1 113 ? 4.588 2.867 14.135 1.00 79.00 113 GLY A C 1
ATOM 907 O O . GLY A 1 113 ? 4.263 4.037 13.886 1.00 79.00 113 GLY A O 1
ATOM 908 N N . LEU A 1 114 ? 4.101 1.827 13.449 1.00 82.31 114 LEU A N 1
ATOM 909 C CA . LEU A 1 114 ? 3.203 1.966 12.298 1.00 82.31 114 LEU A CA 1
ATOM 910 C C . LEU A 1 114 ? 1.839 2.575 12.663 1.00 82.31 114 LEU A C 1
ATOM 912 O O . LEU A 1 114 ? 1.132 3.052 11.774 1.00 82.31 114 LEU A O 1
ATOM 916 N N . GLU A 1 115 ? 1.480 2.619 13.950 1.00 79.50 115 GLU A N 1
ATOM 917 C CA . GLU A 1 115 ? 0.239 3.221 14.456 1.00 79.50 115 GLU A CA 1
ATOM 918 C C . GLU A 1 115 ? 0.116 4.712 14.134 1.00 79.50 115 GLU A C 1
ATOM 920 O O . GLU A 1 115 ? -0.984 5.247 14.149 1.00 79.50 115 GLU A O 1
ATOM 925 N N . ASN A 1 116 ? 1.227 5.378 13.812 1.00 80.00 116 ASN A N 1
ATOM 926 C CA . ASN A 1 116 ? 1.240 6.801 13.479 1.00 80.00 116 ASN A CA 1
ATOM 927 C C . ASN A 1 116 ? 1.121 7.070 11.966 1.00 80.00 116 ASN A C 1
ATOM 929 O O . ASN A 1 116 ? 1.093 8.229 11.554 1.00 80.00 116 ASN A O 1
ATOM 933 N N . ILE A 1 117 ? 1.097 6.023 11.129 1.00 76.12 117 ILE A N 1
ATOM 934 C CA . ILE A 1 117 ? 1.087 6.142 9.659 1.00 76.12 117 ILE A CA 1
ATOM 935 C C . ILE A 1 117 ? -0.338 6.197 9.099 1.00 76.12 117 ILE A C 1
ATOM 937 O O . ILE A 1 117 ? -0.577 6.880 8.102 1.00 76.12 117 ILE A O 1
ATOM 941 N N . ILE A 1 118 ? -1.277 5.486 9.723 1.00 67.25 118 ILE A N 1
ATOM 942 C CA . ILE A 1 118 ? -2.696 5.507 9.362 1.00 67.25 118 ILE A CA 1
ATOM 943 C C . ILE A 1 118 ? -3.435 6.233 10.499 1.00 67.25 118 ILE A C 1
ATOM 945 O O . ILE A 1 118 ? -3.391 5.727 11.619 1.00 67.25 118 ILE A O 1
ATOM 949 N N . PRO A 1 119 ? -4.033 7.415 10.249 1.00 56.41 119 PRO A N 1
ATOM 950 C CA . PRO A 1 119 ? -4.744 8.192 11.267 1.00 56.41 119 PRO A CA 1
ATOM 951 C C . PRO A 1 119 ? -6.056 7.545 11.727 1.00 56.41 119 PRO A C 1
ATOM 953 O O . PRO A 1 119 ? -6.663 6.783 10.939 1.00 56.41 119 PRO A O 1
#

Foldseek 3Di:
DDDDDDDPPPVPCVQQQDPVRHRDGDDPPQQVPDPVSVVCSVPPPVNLVVVQVVVQVVCVVVVPDDVDRDDSVQVVLVVVVVVVCVVDPPDDPCQLADAHPVCVVVVPPDGPHCVVSHD